Protein AF-A0A1Q0Y6E3-F1 (afdb_monomer)

Radius of gyration: 14.76 Å; Cα contacts (8 Å, |Δi|>4): 136; chains: 1; bounding box: 38×27×34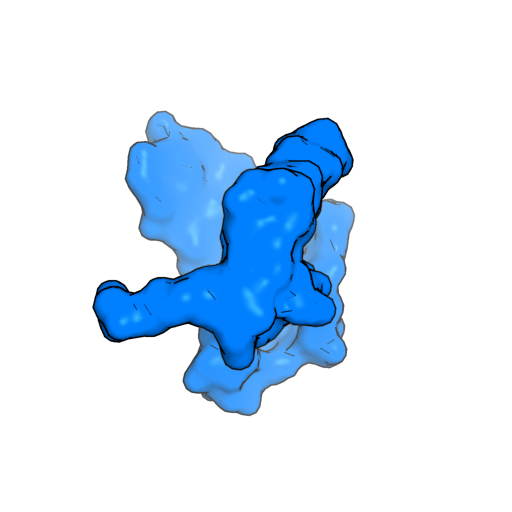 Å

Foldseek 3Di:
DPDQQLVAEDEEEDAQPPDPVVVVVVVCCSCVVRVHPYYDYYHPQLVVCVVVVHQFDWDFDDDDFKTWTWGGDRSRTDNVPIDIDGD

InterPro domains:
  IPR004000 Actin family [PF00022] (1-86)
  IPR004000 Actin family [PR00190] (22-35)
  IPR004000 Actin family [PR00190] (47-66)
  IPR004000 Actin family [PTHR11937] (1-86)
  IPR020902 Actin/actin-like conserved site [PS01132] (11-23)
  IPR043129 ATPase, nucleotide binding domain [SSF53067] (1-60)
  IPR043129 ATPase, nucleotide binding domain [SSF53067] (53-86)

Solvent-accessible surface area (backbone atoms only — not comparable to full-atom values): 5146 Å² total; per-residue (Å²): 133,97,69,67,51,53,82,40,70,44,79,48,70,38,66,82,89,62,55,66,69,58,53,51,53,49,51,45,46,44,44,77,72,44,47,28,76,40,80,48,77,44,45,47,58,55,54,57,38,46,75,69,77,38,46,59,52,72,38,77,48,78,58,104,47,42,34,38,38,42,36,27,53,83,66,40,72,43,76,94,64,50,44,77,45,79,108

Structure (mmCIF, N/CA/C/O backbone):
data_AF-A0A1Q0Y6E3-F1
#
_entry.id   AF-A0A1Q0Y6E3-F1
#
loop_
_atom_site.group_PDB
_atom_site.id
_atom_site.type_symbol
_atom_site.label_atom_id
_atom_site.label_alt_id
_atom_site.label_comp_id
_atom_site.label_asym_id
_atom_site.label_entity_id
_atom_site.label_seq_id
_atom_site.pdbx_PDB_ins_code
_atom_site.Cartn_x
_atom_site.Cartn_y
_atom_site.Cartn_z
_atom_site.occupancy
_atom_site.B_iso_or_equiv
_atom_site.auth_seq_id
_atom_site.auth_comp_id
_atom_site.auth_asym_id
_atom_site.auth_atom_id
_atom_site.pdbx_PDB_model_num
ATOM 1 N N . LEU A 1 1 ? -19.138 10.301 3.184 1.00 82.56 1 LEU A N 1
ATOM 2 C CA . LEU A 1 1 ? -19.468 9.065 3.928 1.00 82.56 1 LEU A CA 1
ATOM 3 C C . LEU A 1 1 ? -20.458 9.292 5.078 1.00 82.56 1 LEU A C 1
ATOM 5 O O . LEU A 1 1 ? -21.163 8.349 5.380 1.00 82.56 1 LEU A O 1
ATOM 9 N N . ARG A 1 2 ? -20.605 10.511 5.643 1.00 92.50 2 ARG A N 1
ATOM 10 C CA . ARG A 1 2 ? -21.564 10.810 6.740 1.00 92.50 2 ARG A CA 1
ATOM 11 C C . ARG A 1 2 ? -21.442 9.833 7.926 1.00 92.50 2 ARG A C 1
ATOM 13 O O . ARG A 1 2 ? -22.445 9.425 8.495 1.00 92.50 2 ARG A O 1
ATOM 20 N N . VAL A 1 3 ? -20.208 9.469 8.256 1.00 94.31 3 VAL A N 1
ATOM 21 C CA . VAL A 1 3 ? -19.852 8.604 9.385 1.00 94.31 3 VAL A CA 1
ATOM 22 C C . VAL A 1 3 ? -18.897 9.354 10.302 1.00 94.31 3 VAL A C 1
ATOM 24 O O . VAL A 1 3 ? -18.179 10.242 9.829 1.00 94.31 3 VAL A O 1
ATOM 27 N N . ALA A 1 4 ? -18.906 8.999 11.582 1.00 95.31 4 ALA A N 1
ATOM 28 C CA . ALA A 1 4 ? -17.980 9.519 12.576 1.00 95.31 4 ALA A CA 1
ATOM 29 C C . ALA A 1 4 ? -16.598 8.858 12.386 1.00 95.31 4 ALA A C 1
ATOM 31 O O . ALA A 1 4 ? -16.514 7.628 12.389 1.00 95.31 4 ALA A O 1
ATOM 32 N N . PRO A 1 5 ? -15.512 9.622 12.168 1.00 93.69 5 PRO A N 1
ATOM 33 C CA . PRO A 1 5 ? -14.167 9.056 12.028 1.00 93.69 5 PRO A CA 1
ATOM 34 C C . PRO A 1 5 ? -13.716 8.238 13.248 1.00 93.69 5 PRO A C 1
ATOM 36 O O . PRO A 1 5 ? -12.969 7.273 13.102 1.00 93.69 5 PRO A O 1
ATOM 39 N N . GLU A 1 6 ? -14.218 8.578 14.433 1.00 96.69 6 GLU A N 1
ATOM 40 C CA . GLU A 1 6 ? -13.881 7.948 15.713 1.00 96.69 6 GLU A CA 1
ATOM 41 C C . GLU A 1 6 ? -14.394 6.508 15.838 1.00 96.69 6 GLU A C 1
ATOM 43 O O . GLU A 1 6 ? -13.949 5.743 16.692 1.00 96.69 6 GLU A O 1
ATOM 48 N N . GLU A 1 7 ? -15.319 6.112 14.966 1.00 96.94 7 GLU A N 1
ATOM 49 C CA . GLU A 1 7 ? -15.918 4.779 14.952 1.00 96.94 7 GLU A CA 1
ATOM 50 C C . GLU A 1 7 ? -15.242 3.844 13.935 1.00 96.94 7 GLU A C 1
ATOM 52 O O . GLU A 1 7 ? -15.612 2.671 13.825 1.00 96.94 7 GLU A O 1
ATOM 57 N N . HIS A 1 8 ? -14.251 4.332 13.171 1.00 96.69 8 HIS A N 1
ATOM 58 C CA . HIS A 1 8 ? -13.742 3.616 12.002 1.00 96.69 8 HIS A CA 1
ATOM 59 C C . HIS A 1 8 ? -12.215 3.645 11.851 1.00 96.69 8 HIS A C 1
ATOM 61 O O . HIS A 1 8 ? -11.617 4.718 11.789 1.00 96.69 8 HIS A O 1
ATOM 67 N N . PRO A 1 9 ? -11.556 2.480 11.692 1.00 97.19 9 PRO A N 1
ATOM 68 C CA . PRO A 1 9 ? -10.138 2.446 11.361 1.00 97.19 9 PRO A CA 1
ATOM 69 C C . PRO A 1 9 ? -9.892 3.039 9.967 1.00 97.19 9 PRO A C 1
ATOM 71 O O . PRO A 1 9 ? -10.684 2.851 9.042 1.00 97.19 9 PRO A O 1
ATOM 74 N N . VAL A 1 10 ? -8.764 3.728 9.809 1.00 96.75 10 VAL A N 1
ATOM 75 C CA . VAL A 1 10 ? -8.413 4.447 8.582 1.00 96.75 10 VAL A CA 1
ATOM 76 C C . VAL A 1 10 ? -7.273 3.738 7.851 1.00 96.75 10 VAL A C 1
ATOM 78 O O . VAL A 1 10 ? -6.186 3.544 8.395 1.00 96.75 10 VAL A O 1
ATOM 81 N N . LEU A 1 11 ? -7.516 3.403 6.583 1.00 96.44 11 LEU A N 1
ATOM 82 C CA . LEU A 1 11 ? -6.501 2.988 5.617 1.00 96.44 11 LEU A CA 1
ATOM 83 C C . LEU A 1 11 ? -6.204 4.163 4.684 1.00 96.44 11 LEU A C 1
ATOM 85 O O . LEU A 1 11 ? -7.110 4.633 3.995 1.00 96.44 11 LEU A O 1
ATOM 89 N N . LEU A 1 12 ? -4.951 4.609 4.624 1.00 96.12 12 LEU A N 1
ATOM 90 C CA . LEU A 1 12 ? -4.502 5.589 3.635 1.00 96.12 12 LEU A CA 1
ATOM 91 C C . LEU A 1 12 ? -3.433 5.015 2.721 1.00 96.12 12 LEU A C 1
ATOM 93 O O . LEU A 1 12 ? -2.711 4.071 3.048 1.00 96.12 12 LEU A O 1
ATOM 97 N N . THR A 1 13 ? -3.331 5.627 1.551 1.00 94.44 13 THR A N 1
ATOM 98 C CA . THR A 1 13 ? -2.307 5.302 0.573 1.00 94.44 13 THR A CA 1
ATOM 99 C C . THR A 1 13 ? -1.292 6.429 0.487 1.00 94.44 13 THR A C 1
ATOM 101 O O . THR A 1 13 ? -1.670 7.598 0.539 1.00 94.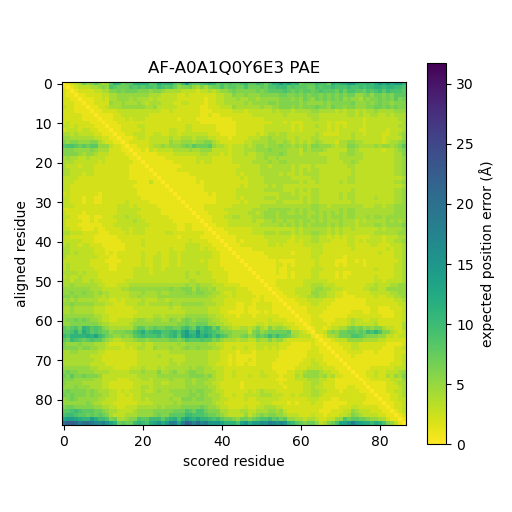44 13 THR A O 1
ATOM 104 N N . GLU A 1 14 ? -0.023 6.098 0.295 1.00 94.12 14 GLU A N 1
ATOM 105 C CA . GLU A 1 14 ? 1.042 7.073 0.076 1.00 94.12 14 GLU A CA 1
ATOM 106 C C . GLU A 1 14 ? 1.830 6.786 -1.203 1.00 94.12 14 GLU A C 1
ATOM 108 O O . GLU A 1 14 ? 1.901 5.647 -1.680 1.00 94.12 14 GLU A O 1
ATOM 113 N N . ALA A 1 15 ? 2.462 7.835 -1.724 1.00 91.19 15 ALA A N 1
ATOM 114 C CA . ALA A 1 15 ? 3.422 7.712 -2.806 1.00 91.19 15 ALA A CA 1
ATOM 115 C C . ALA A 1 15 ? 4.676 6.953 -2.327 1.00 91.19 15 ALA A C 1
ATOM 117 O O . ALA A 1 15 ? 5.043 7.023 -1.143 1.00 91.19 15 ALA A O 1
ATOM 118 N N . PRO A 1 16 ? 5.382 6.247 -3.225 1.00 89.38 16 PRO A N 1
ATOM 119 C CA . PRO A 1 16 ? 6.669 5.665 -2.877 1.00 89.38 16 PRO A CA 1
ATOM 120 C C . PRO A 1 16 ? 7.653 6.754 -2.413 1.00 89.38 16 PRO A C 1
ATOM 122 O O . PRO A 1 16 ? 7.648 7.874 -2.916 1.00 89.38 16 PRO A O 1
ATOM 125 N N . ILE A 1 17 ? 8.519 6.416 -1.449 1.00 87.00 17 ILE A N 1
ATOM 126 C CA . ILE A 1 17 ? 9.568 7.318 -0.923 1.00 87.00 17 ILE A CA 1
ATOM 127 C C . ILE A 1 17 ? 8.985 8.598 -0.270 1.00 87.00 17 ILE A C 1
ATOM 129 O O . ILE A 1 17 ? 9.644 9.627 -0.156 1.00 87.00 17 ILE A O 1
ATOM 133 N N . ASN A 1 18 ? 7.743 8.550 0.222 1.00 89.38 18 ASN A N 1
ATOM 134 C CA . ASN A 1 18 ? 7.157 9.659 0.974 1.00 89.38 18 ASN A CA 1
ATOM 135 C C . ASN A 1 18 ? 7.980 9.976 2.249 1.00 89.38 18 ASN A C 1
ATOM 137 O O . ASN A 1 18 ? 8.202 9.061 3.059 1.00 89.38 18 ASN A O 1
ATOM 141 N N . PRO A 1 19 ? 8.411 11.239 2.456 1.00 93.44 19 PRO A N 1
ATOM 142 C CA . PRO A 1 19 ? 9.199 11.639 3.615 1.00 93.44 19 PRO A CA 1
ATOM 143 C C . PRO A 1 19 ? 8.555 11.265 4.950 1.00 93.44 19 PRO A C 1
ATOM 145 O O . PRO A 1 19 ? 7.340 11.358 5.131 1.00 93.44 19 PRO A O 1
ATOM 148 N N . LYS A 1 20 ? 9.393 10.913 5.930 1.00 94.00 20 LYS A N 1
ATOM 149 C CA . LYS A 1 20 ? 8.948 10.556 7.285 1.00 94.00 20 LYS A CA 1
ATOM 150 C C . LYS A 1 20 ? 8.106 11.662 7.930 1.00 94.00 20 LYS A C 1
ATOM 152 O O . LYS A 1 20 ? 7.069 11.362 8.508 1.00 94.00 20 LYS A O 1
ATOM 157 N N . SER A 1 21 ? 8.500 12.923 7.757 1.00 96.75 21 SER A N 1
ATOM 158 C CA . SER A 1 21 ? 7.774 14.087 8.281 1.00 96.75 21 SER A CA 1
ATOM 159 C C . SER A 1 21 ? 6.332 14.167 7.771 1.00 96.75 21 SER A C 1
ATOM 161 O O . SER A 1 21 ? 5.418 14.496 8.524 1.00 96.75 21 SER A O 1
ATOM 163 N N . ASN A 1 22 ? 6.099 13.815 6.505 1.00 95.12 22 ASN A N 1
ATOM 164 C CA . ASN A 1 22 ? 4.755 13.782 5.935 1.00 95.12 22 ASN A CA 1
ATOM 165 C C . ASN A 1 22 ? 3.918 12.659 6.560 1.00 95.12 22 ASN A C 1
ATOM 167 O O . ASN A 1 22 ? 2.743 12.868 6.859 1.00 95.12 22 ASN A O 1
ATOM 171 N N . ARG A 1 23 ? 4.520 11.484 6.792 1.00 94.25 23 ARG A N 1
ATOM 172 C CA . ARG A 1 23 ? 3.850 10.363 7.474 1.00 94.25 23 ARG A CA 1
ATOM 173 C C . ARG A 1 23 ? 3.517 10.691 8.926 1.00 94.25 23 ARG A C 1
ATOM 175 O O . ARG A 1 23 ? 2.431 10.350 9.387 1.00 94.25 23 ARG A O 1
ATOM 182 N N . GLU A 1 24 ? 4.418 11.368 9.634 1.00 96.31 24 GLU A N 1
ATOM 183 C CA . GLU A 1 24 ? 4.200 11.821 11.013 1.00 96.31 24 GLU A CA 1
ATOM 184 C C . GLU A 1 24 ? 3.045 12.820 11.071 1.00 96.31 24 GLU A C 1
ATOM 186 O O . GLU A 1 24 ? 2.111 12.630 11.845 1.00 96.31 24 GLU A O 1
ATOM 191 N N . LYS A 1 25 ? 3.033 13.812 10.173 1.00 96.88 25 LYS A N 1
ATOM 192 C CA . LYS A 1 25 ? 1.931 14.775 10.067 1.00 96.88 25 LYS A CA 1
ATOM 193 C C . LYS A 1 25 ? 0.593 14.099 9.751 1.00 96.88 25 LYS A C 1
ATOM 195 O O . LYS A 1 25 ? -0.425 14.458 10.331 1.00 96.88 25 LYS A O 1
ATOM 200 N N . MET A 1 26 ? 0.582 13.117 8.848 1.00 96.25 26 MET A N 1
ATOM 201 C CA . MET A 1 26 ? -0.625 12.352 8.517 1.00 96.25 26 MET A CA 1
ATOM 202 C C . MET A 1 26 ? -1.134 11.564 9.728 1.00 96.25 26 MET A C 1
ATOM 204 O O . MET A 1 26 ? -2.314 11.641 10.055 1.00 96.25 26 MET A O 1
ATOM 208 N N . THR A 1 27 ? -0.230 10.876 10.428 1.00 96.06 27 THR A N 1
ATOM 209 C CA . THR A 1 27 ? -0.529 10.146 11.669 1.00 96.06 27 THR A CA 1
ATOM 210 C C . THR A 1 27 ? -1.116 11.074 12.730 1.00 96.06 27 THR A C 1
ATOM 212 O O . THR A 1 27 ? -2.136 10.749 13.334 1.00 96.06 27 THR A O 1
ATOM 215 N N . GLN A 1 28 ? -0.512 12.253 12.912 1.00 97.75 28 GLN A N 1
ATOM 216 C CA . GLN A 1 28 ? -0.980 13.260 13.858 1.00 97.75 28 GLN A CA 1
ATOM 217 C C . GLN A 1 28 ? -2.417 13.689 13.5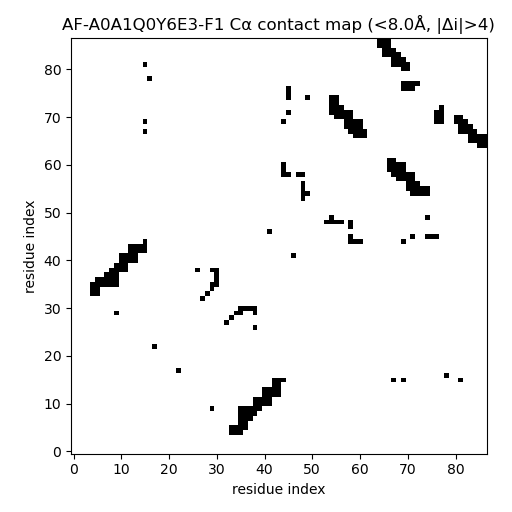46 1.00 97.75 28 GLN A C 1
ATOM 219 O O . GLN A 1 28 ? -3.267 13.700 14.425 1.00 97.75 28 GLN A O 1
ATOM 224 N N . ILE A 1 29 ? -2.717 13.986 12.281 1.00 97.31 29 ILE A N 1
AT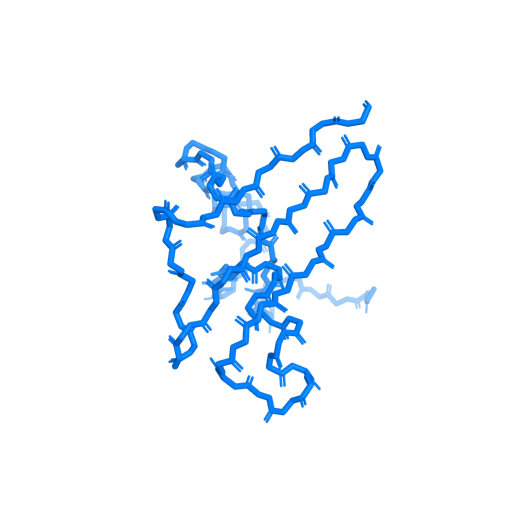OM 225 C CA . ILE A 1 29 ? -4.065 14.379 11.859 1.00 97.31 29 ILE A CA 1
ATOM 226 C C . ILE A 1 29 ? -5.076 13.252 12.131 1.00 97.31 29 ILE A C 1
ATOM 228 O O . ILE A 1 29 ? -6.148 13.507 12.678 1.00 97.31 29 ILE A O 1
ATOM 232 N N . VAL A 1 30 ? -4.741 12.004 11.786 1.00 97.62 30 VAL A N 1
ATOM 233 C CA . VAL A 1 30 ? -5.650 10.854 11.944 1.00 97.62 30 VAL A CA 1
ATOM 234 C C . VAL A 1 30 ? -5.990 10.587 13.415 1.00 97.62 30 VAL A C 1
ATOM 236 O O . VAL A 1 30 ? -7.157 10.356 13.730 1.00 97.62 30 VAL A O 1
ATOM 239 N N . PHE A 1 31 ? -5.010 10.660 14.317 1.00 97.94 31 PHE A N 1
ATOM 240 C CA . PHE A 1 31 ? -5.244 10.394 15.738 1.00 97.94 31 PHE A CA 1
ATOM 241 C C . PHE A 1 31 ? -5.666 11.630 16.533 1.00 97.94 31 PHE A C 1
ATOM 243 O O . PHE A 1 31 ? -6.648 11.567 17.258 1.00 97.94 31 PHE A O 1
ATOM 250 N N . GLU A 1 32 ? -4.965 12.756 16.416 1.00 97.56 32 GLU A N 1
ATOM 251 C CA . GLU A 1 32 ? -5.193 13.916 17.290 1.00 97.56 32 GLU A CA 1
ATOM 252 C C . GLU A 1 32 ? -6.349 14.801 16.818 1.00 97.56 32 GLU A C 1
ATOM 254 O O . GLU A 1 32 ? -7.005 15.443 17.632 1.00 97.56 32 GLU A O 1
ATOM 259 N N . THR A 1 33 ? -6.599 14.868 15.505 1.00 97.12 33 THR A N 1
ATOM 260 C CA . THR A 1 33 ? -7.695 15.689 14.960 1.00 97.12 33 THR A CA 1
ATOM 261 C C . THR A 1 33 ? -8.963 14.870 14.756 1.00 97.12 33 THR A C 1
ATOM 263 O O . THR A 1 33 ? -10.045 15.326 15.116 1.00 97.12 33 THR A O 1
ATOM 266 N N . PHE A 1 34 ? -8.840 13.671 14.182 1.00 96.56 34 PHE A N 1
ATOM 267 C CA . PHE A 1 34 ? -9.990 12.829 13.838 1.00 96.56 34 PHE A CA 1
ATOM 268 C C . PHE A 1 34 ? -10.291 11.720 14.849 1.00 96.56 34 PHE A C 1
ATOM 270 O O . PHE A 1 34 ? -11.303 11.050 14.688 1.00 96.56 34 PHE A O 1
ATOM 277 N N . ASN A 1 35 ? -9.444 11.511 15.864 1.00 97.50 35 ASN A N 1
ATOM 278 C CA . ASN A 1 35 ? -9.630 10.494 16.908 1.00 97.50 35 ASN A CA 1
ATOM 279 C C . ASN A 1 35 ? -9.967 9.092 16.361 1.00 97.50 35 ASN A C 1
ATOM 281 O O . ASN A 1 35 ? -10.704 8.333 16.990 1.00 97.50 35 ASN A O 1
ATOM 285 N N . ALA A 1 36 ? -9.429 8.736 15.188 1.00 97.75 36 ALA A N 1
ATOM 286 C CA . ALA A 1 36 ? -9.692 7.437 14.586 1.00 97.75 36 ALA A CA 1
ATOM 287 C C . ALA A 1 36 ? -9.085 6.306 15.448 1.00 97.75 36 ALA A C 1
ATOM 289 O O . ALA A 1 36 ? -7.960 6.438 15.937 1.00 97.75 36 ALA A O 1
ATOM 290 N N . PRO A 1 37 ? -9.771 5.160 15.603 1.00 97.31 37 PRO A N 1
ATOM 291 C CA . PRO A 1 37 ? -9.351 4.077 16.494 1.00 97.31 37 PRO A CA 1
ATOM 292 C C . PRO A 1 37 ? -8.095 3.335 16.019 1.00 97.31 37 PRO A C 1
ATOM 294 O O . PRO A 1 37 ? -7.394 2.731 16.828 1.00 97.31 37 PRO A O 1
ATOM 297 N N . ALA A 1 38 ? -7.805 3.345 14.715 1.00 97.38 38 ALA A N 1
ATOM 298 C CA . ALA A 1 38 ? -6.592 2.760 14.155 1.00 97.38 38 ALA A CA 1
ATOM 299 C C . ALA A 1 38 ? -6.215 3.419 12.827 1.00 97.38 38 ALA A C 1
ATOM 301 O O . ALA A 1 38 ? -7.066 3.960 12.118 1.00 97.38 38 ALA A O 1
ATOM 302 N N . PHE A 1 39 ? -4.936 3.310 12.473 1.00 95.94 39 PHE A N 1
ATOM 303 C CA . PHE A 1 39 ? -4.378 3.878 11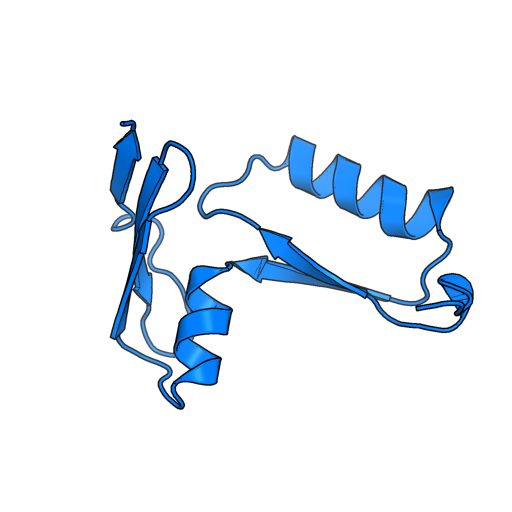.256 1.00 95.94 39 PHE A CA 1
ATOM 304 C C . PHE A 1 39 ? -3.402 2.901 10.599 1.00 95.94 39 PHE A C 1
ATOM 306 O O . PHE A 1 39 ? -2.511 2.369 11.262 1.00 95.94 39 PHE A O 1
ATOM 313 N N . TYR A 1 40 ? -3.546 2.688 9.293 1.00 95.94 40 TYR A N 1
ATOM 314 C CA . TYR A 1 40 ? -2.563 1.984 8.476 1.00 95.94 40 TYR A CA 1
ATOM 315 C C . TYR A 1 40 ? -2.307 2.753 7.180 1.00 95.94 40 TYR A C 1
ATOM 317 O O . TYR A 1 40 ? -3.235 3.263 6.549 1.00 95.94 40 TYR A O 1
ATOM 325 N N . VAL A 1 41 ? -1.040 2.815 6.776 1.00 95.50 41 VAL A N 1
ATOM 326 C CA . VAL A 1 41 ? -0.608 3.447 5.529 1.00 95.50 41 VAL A CA 1
ATOM 327 C C . VAL A 1 41 ? 0.130 2.434 4.664 1.00 95.50 41 VAL A C 1
ATOM 329 O O . VAL A 1 41 ? 0.950 1.663 5.162 1.00 95.50 41 VAL A O 1
ATOM 332 N N . SER A 1 42 ? -0.168 2.424 3.366 1.00 95.25 42 SER A N 1
ATOM 333 C CA . SER A 1 42 ? 0.485 1.543 2.397 1.00 95.25 42 SER A CA 1
ATOM 334 C C . SER A 1 42 ? 0.833 2.280 1.110 1.00 95.25 42 SER A C 1
ATOM 336 O O . SER A 1 42 ? 0.223 3.291 0.769 1.00 95.25 42 SER A O 1
ATOM 338 N N . ILE A 1 43 ? 1.806 1.761 0.366 1.00 94.88 43 ILE A N 1
ATOM 339 C CA . ILE A 1 43 ? 2.191 2.327 -0.927 1.00 94.88 43 ILE A CA 1
ATOM 340 C C . ILE A 1 43 ? 1.061 2.069 -1.928 1.00 94.88 43 ILE A C 1
ATOM 342 O O . ILE A 1 43 ? 0.636 0.924 -2.095 1.00 94.88 43 ILE A O 1
ATOM 346 N N . GLN A 1 44 ? 0.622 3.114 -2.635 1.00 95.31 44 GLN A N 1
ATOM 347 C CA . GLN A 1 44 ? -0.448 3.044 -3.645 1.00 95.31 44 GLN A CA 1
ATOM 348 C C . GLN A 1 44 ? -0.249 1.873 -4.617 1.00 95.31 44 GLN A C 1
ATOM 350 O O . GLN A 1 44 ? -1.132 1.035 -4.780 1.00 95.31 44 GLN A O 1
ATOM 355 N N . ALA A 1 45 ? 0.954 1.757 -5.182 1.00 96.12 45 ALA A N 1
ATOM 356 C CA . ALA A 1 45 ? 1.316 0.696 -6.114 1.00 96.12 45 ALA A CA 1
ATOM 357 C C . ALA A 1 45 ? 1.164 -0.726 -5.541 1.00 96.12 45 ALA A C 1
ATOM 359 O O . ALA A 1 45 ? 0.739 -1.628 -6.258 1.00 96.12 45 ALA A O 1
ATOM 360 N N . VAL A 1 46 ? 1.471 -0.943 -4.257 1.00 96.31 46 VAL A N 1
ATOM 361 C CA . VAL A 1 46 ? 1.338 -2.269 -3.627 1.00 96.31 46 VAL A CA 1
ATOM 362 C C . VAL A 1 46 ? -0.130 -2.674 -3.548 1.00 96.31 46 VAL A C 1
ATOM 364 O O . VAL A 1 46 ? -0.487 -3.783 -3.944 1.00 96.31 46 VAL A O 1
ATOM 367 N N . LEU A 1 47 ? -0.998 -1.756 -3.119 1.00 96.44 47 LEU A N 1
ATOM 368 C CA . LEU A 1 47 ? -2.438 -2.006 -3.062 1.00 96.44 47 LEU A CA 1
ATOM 369 C C . LEU A 1 47 ? -3.047 -2.197 -4.457 1.00 96.44 47 LEU A C 1
ATOM 371 O O . LEU A 1 47 ? -3.878 -3.086 -4.638 1.00 96.44 47 LEU A O 1
ATOM 375 N N . SER A 1 48 ? -2.597 -1.430 -5.455 1.00 96.06 48 SER A N 1
ATOM 376 C CA . SER A 1 48 ? -3.001 -1.617 -6.854 1.00 96.06 48 SER A CA 1
ATOM 377 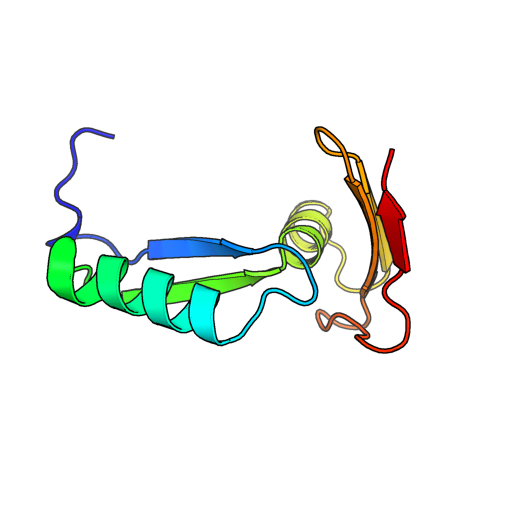C C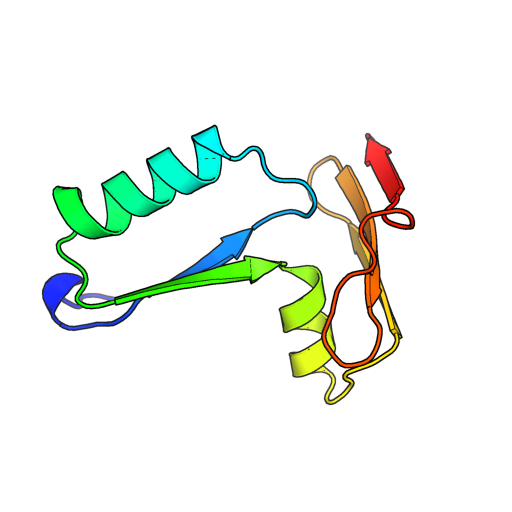 . SER A 1 48 ? -2.612 -3.001 -7.382 1.00 96.06 48 SER A C 1
ATOM 379 O O . SER A 1 48 ? -3.403 -3.644 -8.074 1.00 96.06 48 SER A O 1
ATOM 381 N N . LEU A 1 49 ? -1.425 -3.505 -7.024 1.00 97.00 49 LEU A N 1
ATOM 382 C CA . LEU A 1 49 ? -1.008 -4.853 -7.405 1.00 97.00 49 LEU A CA 1
ATOM 383 C C . LEU A 1 49 ? -1.877 -5.923 -6.727 1.00 97.00 49 LEU A C 1
ATOM 385 O O . LEU A 1 49 ? -2.339 -6.844 -7.408 1.00 97.00 49 LEU A O 1
ATOM 389 N N . TYR A 1 50 ? -2.176 -5.765 -5.433 1.00 96.12 50 TYR A N 1
ATOM 390 C CA . TYR A 1 50 ? -3.076 -6.662 -4.698 1.00 96.12 50 TYR A CA 1
ATOM 391 C C . TYR A 1 50 ? -4.487 -6.690 -5.278 1.00 96.12 50 TYR A C 1
ATOM 393 O O . TYR A 1 50 ? -5.063 -7.770 -5.409 1.00 96.12 50 TYR A O 1
ATOM 401 N N . ALA A 1 51 ? -5.023 -5.545 -5.706 1.00 96.81 51 ALA A N 1
ATOM 402 C CA . ALA A 1 51 ? -6.317 -5.484 -6.382 1.00 96.81 51 ALA A CA 1
ATOM 403 C C . ALA A 1 51 ? -6.344 -6.314 -7.682 1.00 96.81 51 ALA A C 1
ATOM 405 O O . ALA A 1 51 ? -7.398 -6.799 -8.085 1.00 96.81 51 ALA A O 1
ATOM 406 N N . SER A 1 52 ? -5.182 -6.539 -8.311 1.00 96.69 52 SER A N 1
ATOM 407 C CA . SER A 1 52 ? -5.040 -7.409 -9.487 1.00 96.69 52 SER A CA 1
ATOM 408 C C . SER A 1 52 ? -4.871 -8.903 -9.161 1.00 96.69 52 SER A C 1
ATOM 410 O O . SER A 1 52 ? -4.675 -9.705 -10.077 1.00 96.69 52 SER A O 1
ATOM 412 N N . GLY A 1 53 ? -4.905 -9.286 -7.878 1.00 96.88 53 GLY A N 1
ATOM 413 C CA . GLY A 1 5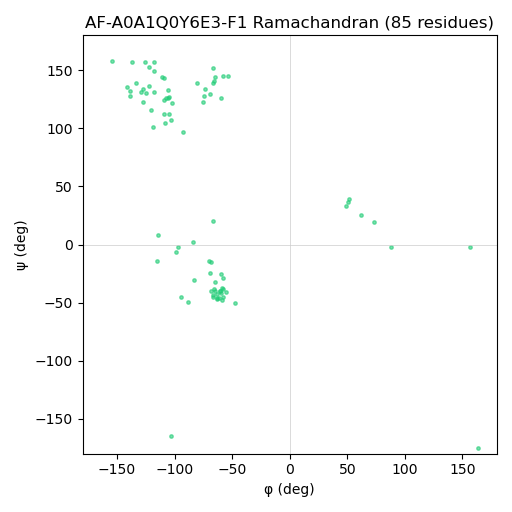3 ? -4.693 -10.661 -7.416 1.00 96.88 53 GLY A CA 1
ATOM 414 C C . GLY A 1 53 ? -3.238 -11.130 -7.502 1.00 96.88 53 GLY A C 1
ATOM 415 O O . GLY A 1 53 ? -2.979 -12.331 -7.526 1.00 96.88 53 GLY A O 1
ATOM 416 N N . ARG A 1 54 ? -2.280 -10.199 -7.587 1.00 97.31 54 ARG A N 1
ATOM 417 C CA . ARG A 1 54 ? -0.846 -10.492 -7.701 1.00 97.31 54 ARG A CA 1
ATOM 418 C C . ARG A 1 54 ? -0.095 -9.934 -6.502 1.00 97.31 54 ARG A C 1
ATOM 420 O O . ARG A 1 54 ? -0.464 -8.903 -5.953 1.00 97.31 54 ARG A O 1
ATOM 427 N N . THR A 1 55 ? 0.986 -10.602 -6.125 1.00 95.25 55 THR A N 1
ATOM 428 C CA . THR A 1 55 ? 1.901 -10.157 -5.060 1.00 95.25 55 THR A CA 1
ATOM 429 C C . THR A 1 55 ? 3.294 -9.827 -5.591 1.00 95.25 55 THR A C 1
ATOM 431 O O . THR A 1 55 ? 4.061 -9.155 -4.911 1.00 95.25 55 THR A O 1
ATOM 434 N N . THR A 1 56 ? 3.602 -10.234 -6.823 1.00 97.69 56 THR A N 1
ATOM 435 C CA . THR A 1 56 ? 4.863 -9.941 -7.509 1.00 97.69 56 THR A CA 1
ATOM 436 C C . THR A 1 56 ? 4.569 -9.341 -8.878 1.00 97.69 56 THR A C 1
ATOM 438 O O . THR A 1 56 ? 3.716 -9.842 -9.614 1.00 97.69 56 THR A O 1
ATOM 441 N N . GLY A 1 57 ? 5.261 -8.257 -9.218 1.00 97.75 57 GLY A N 1
ATOM 442 C CA . GLY A 1 57 ? 5.084 -7.544 -10.476 1.00 97.75 57 GLY A CA 1
ATOM 443 C C . GLY A 1 57 ? 5.685 -6.143 -10.447 1.00 97.75 57 GLY A C 1
ATOM 444 O O . GLY A 1 57 ? 6.314 -5.735 -9.475 1.00 97.75 57 GLY A O 1
ATOM 445 N N . ILE A 1 58 ? 5.479 -5.397 -11.527 1.00 97.56 58 ILE A N 1
ATOM 446 C CA . ILE A 1 58 ? 5.852 -3.984 -11.619 1.00 97.56 58 ILE A CA 1
ATOM 447 C C . ILE A 1 58 ? 4.573 -3.189 -11.832 1.00 97.56 58 ILE A C 1
ATOM 449 O O . ILE A 1 58 ? 3.771 -3.529 -12.702 1.00 97.56 58 ILE A O 1
ATOM 453 N N . VAL A 1 59 ? 4.398 -2.130 -11.048 1.00 97.31 59 VAL A N 1
ATOM 454 C CA . VAL A 1 59 ? 3.320 -1.162 -11.242 1.00 97.31 59 VAL A CA 1
ATOM 455 C C . VAL A 1 59 ? 3.898 0.106 -11.847 1.00 97.31 59 VAL A C 1
ATOM 457 O O . VAL A 1 59 ? 4.852 0.675 -11.318 1.00 97.31 59 VAL A O 1
ATOM 460 N N . LEU A 1 60 ? 3.306 0.526 -12.961 1.00 96.12 60 LEU A N 1
ATOM 461 C CA . LEU A 1 60 ? 3.532 1.820 -13.587 1.00 96.12 60 LEU A CA 1
ATOM 462 C C . LEU A 1 60 ? 2.328 2.706 -13.257 1.00 96.12 60 LEU A C 1
ATOM 464 O O . LEU A 1 60 ? 1.240 2.474 -13.780 1.00 96.12 60 LEU A O 1
ATOM 468 N N . ASP A 1 61 ? 2.519 3.675 -12.371 1.00 93.19 61 ASP A N 1
ATOM 469 C CA . ASP A 1 61 ? 1.473 4.597 -11.926 1.00 93.19 61 ASP A CA 1
ATOM 470 C C . ASP A 1 61 ? 1.743 5.995 -12.489 1.00 93.19 61 ASP A C 1
ATOM 472 O O . ASP A 1 61 ? 2.742 6.616 -12.129 1.00 93.19 61 ASP A O 1
ATOM 476 N N . SER A 1 62 ? 0.887 6.466 -13.399 1.00 93.94 62 SER A N 1
ATOM 477 C CA . SER A 1 62 ? 1.014 7.766 -14.070 1.00 93.94 62 SER A CA 1
ATOM 478 C C . SER A 1 62 ? -0.052 8.722 -13.544 1.00 93.94 62 SER A C 1
ATOM 480 O O . SER A 1 62 ? -1.221 8.614 -13.915 1.00 93.94 62 SER A O 1
ATOM 482 N N . GLY A 1 63 ? 0.362 9.659 -12.692 1.00 90.44 63 GLY A N 1
ATOM 483 C CA . GLY A 1 63 ? -0.499 10.678 -12.092 1.00 90.44 63 GLY A CA 1
ATOM 484 C C . GLY A 1 63 ? -0.352 12.064 -12.727 1.00 90.44 63 GLY A C 1
ATOM 485 O O . GLY A 1 63 ? 0.251 12.226 -13.785 1.00 90.44 63 GLY A O 1
ATOM 486 N N . ASP A 1 64 ? -0.871 13.075 -12.028 1.00 86.88 64 ASP A N 1
ATOM 487 C CA . ASP A 1 64 ? -1.015 14.491 -12.436 1.00 86.88 64 ASP A CA 1
ATOM 488 C C . ASP A 1 64 ? 0.308 15.281 -12.619 1.00 86.88 64 ASP A C 1
ATOM 490 O O . ASP A 1 64 ? 0.343 16.501 -12.562 1.00 86.88 64 ASP A O 1
ATOM 494 N N . GLY A 1 65 ? 1.437 14.605 -12.814 1.00 88.12 65 GLY A N 1
ATOM 495 C CA . GLY A 1 65 ? 2.746 15.264 -12.958 1.00 88.12 65 GLY A CA 1
ATOM 496 C C . GLY A 1 65 ? 3.932 14.374 -12.615 1.00 88.12 65 GLY A C 1
ATOM 497 O O . GLY A 1 65 ? 5.083 14.782 -12.733 1.00 88.12 65 GLY A O 1
ATOM 498 N N . VAL A 1 66 ? 3.664 13.142 -12.188 1.00 92.81 66 VAL A N 1
ATOM 499 C CA . VAL A 1 66 ? 4.696 12.165 -11.877 1.00 92.81 66 VAL A CA 1
ATOM 500 C C . VAL A 1 66 ? 4.262 10.781 -12.327 1.00 92.81 66 VAL A C 1
ATOM 502 O O . VAL A 1 66 ? 3.128 10.359 -12.098 1.00 92.81 66 VAL A O 1
ATOM 505 N N . THR A 1 67 ? 5.189 10.065 -12.950 1.00 93.81 67 THR A N 1
ATOM 506 C CA . THR A 1 67 ? 5.079 8.632 -13.199 1.00 93.81 67 THR A CA 1
ATOM 507 C C . THR A 1 67 ? 6.008 7.880 -12.255 1.00 93.81 67 THR A C 1
ATOM 509 O O . THR A 1 67 ? 7.209 8.151 -12.208 1.00 93.81 67 THR A O 1
ATOM 512 N N . HIS A 1 68 ? 5.468 6.917 -11.513 1.00 95.00 68 HIS A N 1
ATOM 513 C CA . HIS A 1 68 ? 6.232 6.019 -10.655 1.00 95.00 68 HIS A CA 1
ATOM 514 C C . HIS A 1 68 ? 6.313 4.627 -11.276 1.00 95.00 68 HIS A C 1
ATOM 516 O O . HIS A 1 68 ? 5.301 4.046 -11.667 1.00 95.00 68 HIS A O 1
ATOM 522 N N . VAL A 1 69 ? 7.516 4.063 -11.301 1.00 96.50 69 VAL A N 1
ATOM 523 C CA . VAL A 1 69 ? 7.755 2.647 -11.588 1.00 96.50 69 VAL A CA 1
ATOM 524 C C . VAL A 1 69 ? 8.095 1.973 -10.269 1.00 96.50 69 VAL A C 1
ATOM 526 O O . VAL A 1 69 ? 9.138 2.253 -9.680 1.00 96.50 69 VAL A O 1
ATOM 529 N N . VAL A 1 70 ? 7.210 1.103 -9.789 1.00 97.31 70 VAL A N 1
ATOM 530 C CA . VAL A 1 70 ? 7.348 0.441 -8.488 1.00 97.31 70 VAL A CA 1
ATOM 531 C C . VAL A 1 70 ? 7.423 -1.074 -8.688 1.00 97.31 70 VAL A C 1
ATOM 533 O O . VAL A 1 70 ? 6.391 -1.719 -8.895 1.00 97.31 70 VAL A O 1
ATOM 536 N N . PRO A 1 71 ? 8.627 -1.667 -8.640 1.00 97.69 71 PRO A N 1
ATOM 537 C CA . PRO A 1 71 ? 8.787 -3.113 -8.594 1.00 97.69 71 PRO A CA 1
ATOM 538 C C . PRO A 1 71 ? 8.419 -3.653 -7.208 1.00 97.69 71 PRO A C 1
ATOM 540 O O . PRO A 1 71 ? 8.841 -3.120 -6.178 1.00 97.69 71 PRO A O 1
ATOM 543 N N . ILE A 1 72 ? 7.627 -4.722 -7.195 1.00 97.81 72 ILE A N 1
ATOM 544 C CA . ILE A 1 72 ? 7.089 -5.367 -5.998 1.00 97.81 72 ILE A CA 1
ATOM 545 C C . ILE A 1 72 ? 7.382 -6.863 -6.089 1.00 97.81 72 ILE A C 1
ATOM 547 O O . ILE A 1 72 ? 7.104 -7.502 -7.106 1.00 97.81 72 ILE A O 1
ATOM 551 N N . TYR A 1 73 ? 7.928 -7.422 -5.016 1.00 97.19 73 TYR A N 1
ATOM 552 C CA . TYR A 1 73 ? 8.216 -8.843 -4.891 1.00 97.19 73 TYR A CA 1
ATOM 553 C C . TYR A 1 73 ? 7.597 -9.372 -3.599 1.00 97.19 73 TYR A C 1
ATOM 555 O O . TYR A 1 73 ? 7.868 -8.841 -2.524 1.00 97.19 73 TYR A O 1
ATOM 563 N N . GLU A 1 74 ? 6.728 -10.379 -3.714 1.00 95.56 74 GLU A N 1
ATOM 564 C CA . GLU A 1 74 ? 6.038 -11.018 -2.582 1.00 95.56 74 GLU A CA 1
ATOM 565 C C . GLU 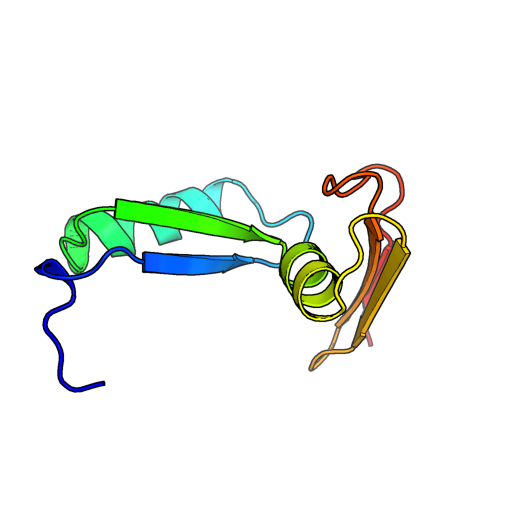A 1 74 ? 5.340 -10.018 -1.636 1.00 95.56 74 GLU A C 1
ATOM 567 O O . GLU A 1 74 ? 5.304 -10.192 -0.423 1.00 95.56 74 GLU A O 1
ATOM 572 N N . GLY A 1 75 ? 4.765 -8.950 -2.198 1.00 92.62 75 GLY A N 1
ATOM 573 C CA . GLY A 1 75 ? 4.046 -7.913 -1.454 1.00 92.62 75 GLY A CA 1
ATOM 574 C C . GLY A 1 75 ? 4.912 -6.766 -0.929 1.00 92.62 75 GLY A C 1
ATOM 575 O O . GLY A 1 75 ? 4.379 -5.800 -0.383 1.00 92.62 75 GLY A O 1
ATOM 576 N N . PHE A 1 76 ? 6.229 -6.817 -1.135 1.00 94.56 76 PHE A N 1
ATOM 577 C CA . PHE A 1 76 ? 7.163 -5.782 -0.701 1.00 94.56 76 PHE A CA 1
ATOM 578 C C . PHE A 1 76 ? 7.678 -4.975 -1.891 1.00 94.56 76 PHE A C 1
ATOM 580 O O . PHE A 1 76 ? 8.212 -5.527 -2.854 1.00 94.56 76 PHE A O 1
ATOM 587 N N . ALA A 1 77 ? 7.539 -3.649 -1.828 1.00 95.75 77 ALA A N 1
ATOM 588 C CA . ALA A 1 77 ? 8.180 -2.762 -2.794 1.00 95.75 77 ALA A CA 1
ATOM 589 C C . ALA A 1 77 ? 9.705 -2.825 -2.626 1.00 95.75 77 ALA A C 1
ATOM 591 O O . ALA A 1 77 ? 10.192 -2.819 -1.496 1.00 95.75 77 ALA A O 1
ATOM 592 N N . LEU A 1 78 ? 10.454 -2.849 -3.731 1.00 96.19 78 LEU A N 1
ATOM 593 C CA . LEU A 1 78 ? 11.920 -2.870 -3.732 1.00 96.19 78 LEU A CA 1
ATOM 594 C C . LEU A 1 78 ? 12.459 -1.430 -3.812 1.00 96.19 78 LEU A C 1
ATOM 596 O O . LEU A 1 78 ? 12.556 -0.891 -4.915 1.00 96.19 78 LEU A O 1
ATOM 600 N N . PRO A 1 79 ? 12.834 -0.775 -2.692 1.00 93.19 79 PRO A N 1
ATOM 601 C CA . PRO A 1 79 ? 13.014 0.681 -2.674 1.00 93.19 79 PRO A CA 1
ATOM 602 C C . PRO A 1 79 ? 14.160 1.169 -3.564 1.00 93.19 79 PRO A C 1
ATOM 604 O O . PRO A 1 79 ? 14.075 2.241 -4.151 1.00 93.19 79 PRO A O 1
ATOM 607 N N . HIS A 1 80 ? 15.211 0.358 -3.698 1.00 94.38 80 HIS A N 1
ATOM 608 C CA . HIS A 1 80 ? 16.386 0.644 -4.524 1.00 94.38 80 HIS A CA 1
ATOM 609 C C . HIS A 1 80 ? 16.108 0.595 -6.036 1.00 94.38 80 HIS A C 1
ATOM 611 O O . HIS A 1 80 ? 16.946 1.035 -6.815 1.00 94.38 80 HIS A O 1
ATOM 617 N N . ALA A 1 81 ? 14.965 0.042 -6.449 1.00 95.94 81 ALA A N 1
ATOM 618 C CA . ALA A 1 81 ? 14.579 -0.122 -7.849 1.00 95.94 81 ALA A CA 1
ATOM 619 C C . ALA A 1 81 ? 13.343 0.715 -8.226 1.00 95.94 81 ALA A C 1
ATOM 621 O O . ALA A 1 81 ? 12.808 0.571 -9.324 1.00 95.94 81 ALA A O 1
ATOM 622 N N . ILE A 1 82 ? 12.880 1.590 -7.328 1.00 96.06 82 ILE A N 1
ATOM 623 C CA . ILE A 1 82 ? 11.799 2.531 -7.623 1.00 96.06 82 ILE A CA 1
ATOM 624 C C . ILE A 1 82 ? 12.348 3.645 -8.514 1.00 96.06 82 ILE A C 1
ATOM 626 O O . ILE A 1 82 ? 13.326 4.301 -8.157 1.00 96.06 82 ILE A O 1
ATOM 630 N N . ALA A 1 83 ? 11.684 3.893 -9.642 1.00 95.69 83 ALA A N 1
ATOM 631 C CA . ALA A 1 83 ? 11.981 5.029 -10.507 1.00 95.69 83 ALA A CA 1
ATOM 632 C C . ALA A 1 83 ? 10.840 6.046 -10.469 1.00 95.69 83 ALA A C 1
ATOM 634 O O . ALA A 1 83 ? 9.663 5.688 -10.394 1.00 95.69 83 ALA A O 1
ATOM 635 N N . ARG A 1 84 ? 11.206 7.323 -10.541 1.00 93.44 84 ARG A N 1
ATOM 636 C CA . ARG A 1 84 ? 10.287 8.453 -10.614 1.00 93.44 84 ARG A CA 1
ATOM 637 C C . ARG A 1 84 ? 10.634 9.276 -11.846 1.00 93.44 84 ARG A C 1
ATOM 639 O O . ARG A 1 84 ? 11.799 9.607 -12.044 1.00 93.44 84 ARG A O 1
ATOM 646 N N . VAL A 1 85 ? 9.626 9.595 -12.647 1.00 93.44 85 VAL A N 1
ATOM 647 C CA . VAL A 1 85 ? 9.740 10.469 -13.814 1.00 93.44 85 VAL A CA 1
ATOM 648 C C . VAL A 1 85 ? 8.797 11.642 -13.599 1.00 93.44 85 VAL A C 1
ATOM 650 O O . VAL A 1 85 ? 7.587 11.440 -13.506 1.00 93.44 85 VAL A O 1
ATOM 653 N N . ASP A 1 86 ? 9.352 12.842 -13.479 1.00 90.69 86 ASP A N 1
ATOM 654 C CA . ASP A 1 86 ? 8.571 14.078 -13.449 1.00 90.69 86 ASP A CA 1
ATOM 655 C C . ASP A 1 86 ? 8.197 14.468 -14.891 1.00 90.69 86 ASP A C 1
ATOM 657 O O . ASP A 1 86 ? 9.012 14.292 -15.803 1.00 90.69 86 ASP A O 1
ATOM 661 N N . MET A 1 87 ? 6.960 14.930 -15.095 1.00 75.44 87 MET A N 1
ATOM 662 C CA . MET A 1 87 ? 6.449 15.400 -16.394 1.00 75.44 87 MET A CA 1
ATOM 663 C C . MET A 1 87 ? 6.503 16.920 -16.528 1.00 75.44 87 MET A C 1
ATOM 665 O O . MET A 1 87 ? 6.320 17.615 -15.504 1.00 75.44 87 MET A O 1
#

pLDDT: mean 94.89, std 3.48, range [75.44, 97.94]

Mean predicted aligned error: 3.36 Å

Organism: NCBI:txid1755430

Nearest PDB structures (foldseek):
  1mdu-assembly1_B  TM=9.688E-01  e=1.550E-13  Gallus gallus
  4cbu-assembly1_A  TM=9.730E-01  e=1.550E-13  Plasmodium falciparum
  6i4f-assembly1_A  TM=9.675E-01  e=1.771E-13  Plasmodium falciparum 3D7
  5mvv-assembly1_A  TM=9.710E-01  e=2.025E-13  Plasmodium falciparum 3D7
  6i4j-assembly1_A  TM=9.669E-01  e=3.232E-13  Plasmodium falciparum 3D7

Secondary structure (DSSP, 8-state):
----GGGS-EEEEE-TT--HHHHHHHHHIIIIIT--S-EEEEEHHHHHHHHTT-SSEEEEEE-SSEEEEEEEETTEE-GGG-EEEE-

Sequence (87 aa):
LRVAPEEHPVLLTEAPINPKSNREKMTQIVFETFNAPAFYVSIQAVLSLYASGRTTGIVLDSGDGVTHVVPIYEGFALPHAIARVDM